Protein AF-A0AAD6P057-F1 (afdb_monomer)

Mean predicted aligned error: 12.29 Å

InterPro domains:
  IPR004158 Protein of unknown function DUF247, plant [PF03140] (2-111)
  IPR004158 Protein of unknown function DUF247, plant [PTHR31170] (2-125)

Organism: NCBI:txid889485

Solvent-accessible surface area (backbone atoms only — not comparable to full-atom values): 6964 Å² total; per-residue (Å²): 115,67,70,63,52,53,54,49,52,41,43,53,52,24,49,39,42,53,45,23,77,64,19,86,37,36,66,40,40,51,50,35,31,76,69,64,75,40,67,83,81,73,66,57,41,58,60,46,16,53,51,28,52,48,40,50,77,74,59,86,68,92,69,52,73,51,51,68,59,53,50,50,50,50,52,48,50,54,52,53,50,50,53,51,51,53,50,51,51,52,48,62,35,65,72,33,65,67,56,42,51,54,48,56,51,50,51,51,50,52,52,51,50,51,51,49,50,52,50,52,53,52,53,62,74,76,102

Sequence (127 aa):
MEQCLHGRENFMASYGLFMDFLVDSSKDVEFLVNKGIIPHNFGDYEEVAHLFNNIGKQVFVRDFYFAGISEEVDKYCKTSWWLRYVQSLLRDYLANPWMATSVVAAIILLVATSLQTVYSVLSYYHG

Radius of gyration: 26.73 Å; Cα contacts (8 Å, |Δi|>4): 64; chains: 1; bounding box: 48×37×79 Å

Foldseek 3Di:
DVVVVVVVVLQVLLVLQVVLVQAQALVSVVVCCVVVNDPPPPPRSRVVSVSSVVSNVPGDHPDRPCVVVVVVVVVVCVVVVVVVVVVVCCCVCVVDVVNVVVVVVVVVVVVVVVVVVVVVVVVVVVD

pLDDT: mean 84.12, std 8.3, range [50.88, 95.69]

Structure (mmCIF, N/CA/C/O backbone):
data_AF-A0AAD6P057-F1
#
_entry.id   AF-A0AAD6P057-F1
#
loop_
_atom_site.group_PDB
_atom_site.id
_atom_site.type_symbol
_atom_site.label_atom_id
_atom_site.label_alt_id
_atom_site.label_comp_id
_atom_site.label_asym_id
_atom_site.label_entity_id
_atom_site.label_seq_id
_atom_site.pdbx_PDB_ins_code
_atom_site.Cartn_x
_atom_site.Cartn_y
_atom_site.Cartn_z
_atom_site.occupancy
_atom_site.B_iso_or_equiv
_atom_site.auth_seq_id
_atom_site.auth_comp_id
_atom_site.auth_asym_id
_atom_site.auth_atom_id
_atom_site.pdbx_PDB_model_num
ATOM 1 N N . MET A 1 1 ? 19.042 18.428 -28.329 1.00 56.44 1 MET A N 1
ATOM 2 C CA . MET A 1 1 ? 18.893 16.968 -28.535 1.00 56.44 1 MET A CA 1
ATOM 3 C C . MET A 1 1 ? 19.120 16.204 -27.225 1.00 56.44 1 MET A C 1
ATOM 5 O O . MET A 1 1 ? 18.334 15.319 -26.921 1.00 56.44 1 MET A O 1
ATOM 9 N N . GLU A 1 2 ? 20.090 16.614 -26.399 1.00 61.41 2 GLU A N 1
ATOM 10 C CA . GLU A 1 2 ? 20.427 15.992 -25.101 1.00 61.41 2 GLU A CA 1
ATOM 11 C C . GLU A 1 2 ? 19.291 16.012 -24.056 1.00 61.41 2 GLU A C 1
ATOM 13 O O . GLU A 1 2 ? 19.070 15.020 -23.371 1.00 61.41 2 GLU A O 1
ATOM 18 N N . GLN A 1 3 ? 18.483 17.079 -23.988 1.00 61.78 3 GLN A N 1
ATOM 19 C CA . GLN A 1 3 ? 17.347 17.151 -23.050 1.00 61.78 3 GLN A CA 1
ATOM 20 C C . GLN A 1 3 ? 16.237 16.119 -23.340 1.00 61.78 3 GLN A C 1
ATOM 22 O O . GLN A 1 3 ? 15.588 15.636 -22.416 1.00 61.78 3 GLN A O 1
ATOM 27 N N . CYS A 1 4 ? 16.033 15.736 -24.607 1.00 64.44 4 CYS A N 1
ATOM 28 C CA . CYS A 1 4 ? 15.047 14.713 -24.979 1.00 64.44 4 CYS A CA 1
ATOM 29 C C . CYS A 1 4 ? 15.516 13.293 -24.634 1.00 64.44 4 CYS A C 1
ATOM 31 O O . CYS A 1 4 ? 14.689 12.434 -24.333 1.00 64.44 4 CYS A O 1
ATOM 33 N N . LEU A 1 5 ? 16.828 13.047 -24.695 1.00 69.06 5 LEU A N 1
ATOM 34 C CA . LEU A 1 5 ? 17.435 11.779 -24.286 1.00 69.06 5 LEU A CA 1
ATOM 35 C C . LEU A 1 5 ? 17.338 11.617 -22.769 1.00 69.06 5 LEU A C 1
ATOM 37 O O . LEU A 1 5 ? 16.793 10.622 -22.302 1.00 69.06 5 LEU A O 1
ATOM 41 N N . HIS A 1 6 ? 17.719 12.653 -22.021 1.00 68.94 6 HIS A N 1
ATOM 42 C CA . HIS A 1 6 ? 17.655 12.639 -20.561 1.00 68.94 6 HIS A CA 1
ATOM 43 C C . HIS A 1 6 ? 16.222 12.455 -20.026 1.00 68.94 6 HIS A C 1
ATOM 45 O O . HIS A 1 6 ? 15.983 11.663 -19.117 1.00 68.94 6 HIS A O 1
ATOM 51 N N . GLY A 1 7 ? 15.229 13.117 -20.635 1.00 73.50 7 GLY A N 1
ATOM 52 C CA . GLY A 1 7 ? 13.821 12.920 -20.270 1.00 73.50 7 GLY A CA 1
ATOM 53 C C . GLY A 1 7 ? 13.312 11.496 -20.538 1.00 73.50 7 GLY A C 1
ATOM 54 O O . GLY A 1 7 ? 12.523 10.966 -19.758 1.00 73.50 7 GLY A O 1
ATOM 55 N N . ARG A 1 8 ? 13.789 10.851 -21.611 1.00 76.44 8 ARG A N 1
ATOM 56 C CA . ARG A 1 8 ? 13.432 9.465 -21.950 1.00 76.44 8 ARG A CA 1
ATOM 57 C C . ARG A 1 8 ? 14.049 8.465 -20.973 1.00 76.44 8 ARG A C 1
ATOM 59 O O . ARG A 1 8 ? 13.359 7.540 -20.557 1.00 76.44 8 ARG A O 1
ATOM 66 N N . GLU A 1 9 ? 15.312 8.657 -20.603 1.00 77.44 9 GLU A N 1
ATOM 67 C CA . GLU A 1 9 ? 16.005 7.815 -19.621 1.00 77.44 9 GLU A CA 1
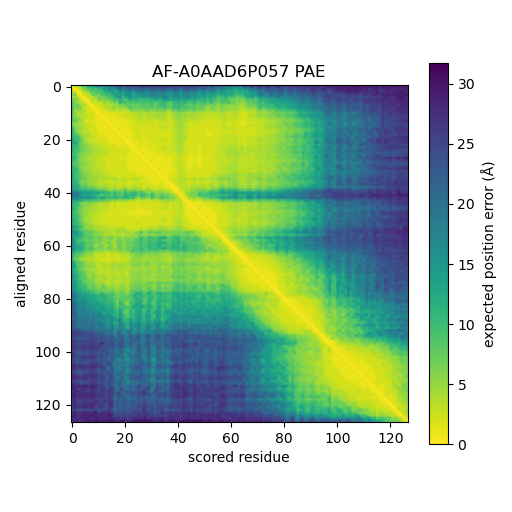ATOM 68 C C . GLU A 1 9 ? 15.324 7.889 -18.250 1.00 77.44 9 GLU A C 1
ATOM 70 O O . GLU A 1 9 ? 15.005 6.853 -17.667 1.00 77.44 9 GLU A O 1
ATOM 75 N N . ASN A 1 10 ? 14.986 9.097 -17.789 1.00 81.06 10 ASN A N 1
ATOM 76 C CA . ASN A 1 10 ? 14.264 9.290 -16.529 1.00 81.06 10 ASN A CA 1
ATOM 77 C C . ASN A 1 10 ? 12.862 8.664 -16.559 1.00 81.06 10 ASN A C 1
ATOM 79 O O . ASN A 1 10 ? 12.425 8.086 -15.563 1.00 81.06 10 ASN A O 1
ATOM 83 N N . PHE A 1 11 ? 12.164 8.731 -17.698 1.00 83.81 11 PHE A N 1
ATOM 84 C CA . PHE A 1 11 ? 10.873 8.065 -17.873 1.00 83.81 11 PHE A CA 1
ATOM 85 C C . PHE A 1 11 ? 11.003 6.538 -17.803 1.00 83.81 11 PHE A C 1
ATOM 87 O O . PHE A 1 11 ? 10.247 5.900 -17.075 1.00 83.81 11 PHE A O 1
ATOM 94 N N . MET A 1 12 ? 11.969 5.947 -18.513 1.00 83.75 12 MET A N 1
ATOM 95 C CA . MET A 1 12 ? 12.199 4.496 -18.501 1.00 83.75 12 MET A CA 1
ATOM 96 C C . MET A 1 12 ? 12.607 3.995 -17.112 1.00 83.75 12 MET A C 1
ATOM 98 O O . MET A 1 12 ? 12.086 2.982 -16.651 1.00 83.75 12 MET A O 1
ATOM 102 N N . ALA A 1 13 ? 13.477 4.730 -16.420 1.00 86.19 13 ALA A N 1
ATOM 103 C CA . ALA A 1 13 ? 13.880 4.424 -15.052 1.00 86.19 13 ALA A CA 1
ATOM 104 C C . ALA A 1 13 ? 12.703 4.551 -14.066 1.00 86.19 13 ALA A C 1
ATOM 106 O O . ALA A 1 13 ? 12.505 3.679 -13.222 1.00 86.19 13 ALA A O 1
ATOM 107 N N . SER A 1 14 ? 11.870 5.589 -14.216 1.00 87.19 14 SER A N 1
ATOM 108 C CA . SER A 1 14 ? 10.640 5.747 -13.427 1.00 87.19 14 SER A CA 1
ATOM 109 C C . SER A 1 14 ? 9.648 4.621 -13.697 1.00 87.19 14 SER A C 1
ATOM 111 O O . SER A 1 14 ? 9.009 4.135 -12.775 1.00 87.19 14 SER A O 1
ATOM 113 N N . TYR A 1 15 ? 9.513 4.186 -14.949 1.00 87.69 15 TYR A N 1
ATOM 114 C CA . TYR A 1 15 ? 8.644 3.067 -15.302 1.00 87.69 15 TYR A CA 1
ATOM 115 C C . TYR A 1 15 ? 9.148 1.756 -14.691 1.00 87.69 15 TYR A C 1
ATOM 117 O O . TYR A 1 15 ? 8.359 1.015 -14.116 1.00 87.69 15 TYR A O 1
ATOM 125 N N . GLY A 1 16 ? 10.457 1.500 -14.761 1.00 88.38 16 GLY A N 1
ATOM 126 C CA . GLY A 1 16 ? 11.077 0.334 -14.132 1.00 88.38 16 GLY A CA 1
ATOM 127 C C . GLY A 1 16 ? 10.845 0.294 -12.621 1.00 88.38 16 GLY A C 1
ATOM 128 O O . GLY A 1 16 ? 10.407 -0.730 -12.110 1.00 88.38 16 GLY A O 1
ATOM 129 N N . LEU A 1 17 ? 11.041 1.424 -11.929 1.00 87.50 17 LEU A N 1
ATOM 130 C CA . LEU A 1 17 ? 10.734 1.551 -10.499 1.00 87.50 17 LEU A CA 1
ATOM 131 C C . LEU A 1 17 ? 9.242 1.398 -10.192 1.00 87.50 17 LEU A C 1
ATOM 133 O O . LEU A 1 17 ? 8.869 0.774 -9.208 1.00 87.50 17 LEU A O 1
ATOM 137 N N . PHE A 1 18 ? 8.369 1.958 -11.027 1.00 87.94 18 PHE A N 1
ATOM 138 C CA . PHE A 1 18 ? 6.929 1.795 -10.853 1.00 87.94 18 PHE A CA 1
ATOM 139 C C . PHE A 1 18 ? 6.502 0.328 -10.992 1.00 87.94 18 PHE A C 1
ATOM 141 O O . PHE A 1 18 ? 5.663 -0.134 -10.227 1.00 87.94 18 PHE A O 1
ATOM 148 N N . MET A 1 19 ? 7.095 -0.409 -11.934 1.00 90.31 19 MET A N 1
ATOM 149 C CA . MET A 1 19 ? 6.830 -1.838 -12.101 1.00 90.31 19 MET A CA 1
ATOM 150 C C . MET A 1 19 ? 7.411 -2.684 -10.964 1.00 90.31 19 MET A C 1
ATOM 152 O O . MET A 1 19 ? 6.733 -3.605 -10.531 1.00 90.31 19 MET A O 1
ATOM 156 N N . ASP A 1 20 ? 8.586 -2.340 -10.431 1.00 89.56 20 ASP A N 1
ATOM 157 C CA . ASP A 1 20 ? 9.145 -2.945 -9.207 1.00 89.56 20 ASP A CA 1
ATOM 158 C C . ASP A 1 20 ? 8.179 -2.814 -8.014 1.00 89.56 20 ASP A C 1
ATOM 160 O O . ASP A 1 20 ? 7.920 -3.786 -7.317 1.00 89.56 20 ASP A O 1
ATOM 164 N N . PHE A 1 21 ? 7.516 -1.662 -7.848 1.00 86.44 21 PHE A N 1
ATOM 165 C CA . PHE A 1 21 ? 6.483 -1.508 -6.812 1.00 86.44 21 PHE A CA 1
ATOM 166 C C . PHE A 1 21 ? 5.230 -2.370 -7.025 1.00 86.44 21 PHE A C 1
ATOM 168 O O . PHE A 1 21 ? 4.504 -2.632 -6.064 1.00 86.44 21 PHE A O 1
ATOM 175 N N . LEU A 1 22 ? 4.921 -2.749 -8.267 1.00 88.94 22 LEU A N 1
ATOM 176 C CA . LEU A 1 22 ? 3.729 -3.534 -8.599 1.00 88.94 22 LEU A CA 1
ATOM 177 C C . LEU A 1 22 ? 3.998 -5.040 -8.659 1.00 88.94 22 LEU A C 1
ATOM 179 O O . LEU A 1 22 ? 3.048 -5.815 -8.558 1.00 88.94 22 LEU A O 1
ATOM 183 N N . VAL A 1 23 ? 5.249 -5.448 -8.870 1.00 91.81 23 VAL A N 1
ATOM 184 C CA . VAL A 1 23 ? 5.640 -6.827 -9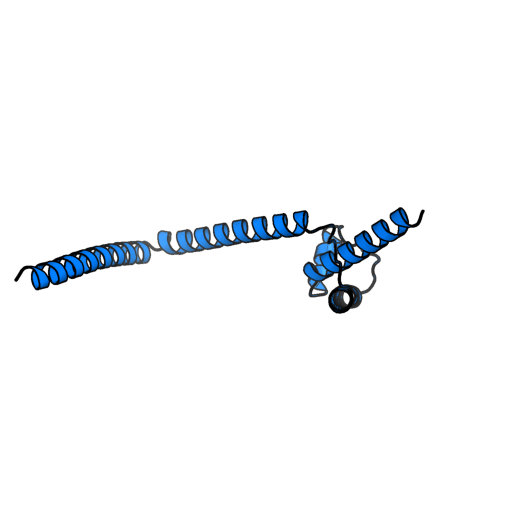.159 1.00 91.81 23 VAL A CA 1
ATOM 185 C C . VAL A 1 23 ? 6.590 -7.327 -8.086 1.00 91.81 23 VAL A C 1
ATOM 187 O O . VAL A 1 23 ? 7.770 -7.016 -8.131 1.00 91.81 23 VAL A O 1
ATOM 190 N N . ASP A 1 24 ? 6.091 -8.166 -7.180 1.00 90.94 24 ASP A N 1
ATOM 191 C CA . ASP A 1 24 ? 6.927 -8.879 -6.203 1.00 90.94 24 ASP A CA 1
ATOM 192 C C . ASP A 1 24 ? 7.135 -10.343 -6.630 1.00 90.94 24 ASP A C 1
ATOM 194 O O . ASP A 1 24 ? 8.197 -10.931 -6.419 1.00 90.94 24 ASP A O 1
ATOM 198 N N . SER A 1 25 ? 6.140 -10.926 -7.308 1.00 93.19 25 SER A N 1
ATOM 199 C CA . SER A 1 25 ? 6.100 -12.337 -7.696 1.00 93.19 25 SER A CA 1
ATOM 200 C C . SER A 1 25 ? 5.631 -12.565 -9.138 1.00 93.19 25 SER A C 1
ATOM 202 O O . SER A 1 25 ? 5.000 -11.711 -9.766 1.00 93.19 25 SER A O 1
ATOM 204 N N . SER A 1 26 ? 5.850 -13.776 -9.659 1.00 92.38 26 SER A N 1
ATOM 205 C CA . SER A 1 26 ? 5.334 -14.206 -10.970 1.00 92.38 26 SER A CA 1
ATOM 206 C C . SER A 1 26 ? 3.806 -14.131 -11.091 1.00 92.38 26 SER A C 1
ATOM 208 O O . SER A 1 26 ? 3.286 -13.934 -12.189 1.00 92.38 26 SER A O 1
ATOM 210 N N . LYS A 1 27 ? 3.063 -14.213 -9.978 1.00 93.44 27 LYS A N 1
ATOM 211 C CA . LYS A 1 27 ? 1.600 -14.025 -9.974 1.00 93.44 27 LYS A CA 1
ATOM 212 C C . LYS A 1 27 ? 1.196 -12.582 -10.258 1.00 93.44 27 LYS A C 1
ATOM 214 O O . LYS A 1 27 ? 0.172 -12.352 -10.899 1.00 93.44 27 LYS A O 1
ATOM 219 N N . ASP A 1 28 ? 1.989 -11.621 -9.796 1.00 91.25 28 ASP A N 1
ATOM 220 C CA . ASP A 1 28 ? 1.741 -10.205 -10.065 1.00 91.25 28 ASP A CA 1
ATOM 221 C C . ASP A 1 28 ? 1.992 -9.912 -11.546 1.00 91.25 28 ASP A C 1
ATOM 223 O O . ASP A 1 28 ? 1.179 -9.254 -12.195 1.00 91.25 28 ASP A O 1
ATOM 227 N N . VAL A 1 29 ? 3.044 -10.510 -12.120 1.00 91.94 29 VAL A N 1
ATOM 228 C CA . VAL A 1 29 ? 3.297 -10.476 -13.569 1.00 91.94 29 VAL A CA 1
ATOM 229 C C . VAL A 1 29 ? 2.122 -11.069 -14.340 1.00 91.94 29 VAL A C 1
ATOM 231 O O . VAL A 1 29 ? 1.597 -10.414 -15.239 1.00 91.94 29 VAL A O 1
ATOM 234 N N . GLU A 1 30 ? 1.662 -12.268 -13.976 1.00 93.25 30 GLU A N 1
ATOM 235 C CA . GLU A 1 30 ? 0.507 -12.908 -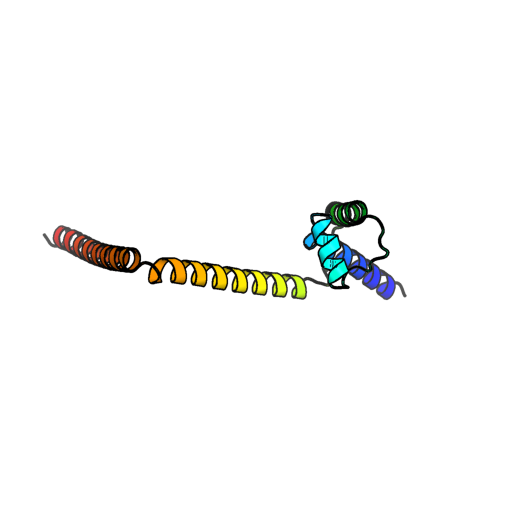14.614 1.00 93.25 30 GLU A CA 1
ATOM 236 C C . GLU A 1 30 ? -0.737 -12.007 -14.560 1.00 93.25 30 GLU A C 1
ATOM 238 O O . GLU A 1 30 ? -1.436 -11.827 -15.563 1.00 93.25 30 GLU A O 1
ATOM 243 N N . PHE A 1 31 ? -1.007 -11.395 -13.405 1.00 91.69 31 PHE A N 1
ATOM 244 C CA . PHE A 1 31 ? -2.124 -10.471 -13.242 1.00 91.69 31 PHE A CA 1
ATOM 245 C C . PHE A 1 31 ? -1.992 -9.245 -14.156 1.00 91.69 31 PHE A C 1
ATOM 247 O O . PHE A 1 31 ? -2.953 -8.885 -14.842 1.00 91.69 31 PHE A O 1
ATOM 254 N N . LEU A 1 32 ? -0.816 -8.619 -14.205 1.00 90.94 32 LEU A N 1
ATOM 255 C CA . LEU A 1 32 ? -0.563 -7.448 -15.046 1.00 90.94 32 LEU A CA 1
ATOM 256 C C . LEU A 1 32 ? -0.606 -7.786 -16.542 1.00 90.94 32 LEU A C 1
ATOM 258 O O . LEU A 1 32 ? -1.090 -6.970 -17.331 1.00 90.94 32 LEU A O 1
ATOM 262 N N . VAL A 1 33 ? -0.181 -8.991 -16.930 1.00 91.44 33 VAL A N 1
ATOM 263 C CA . VAL A 1 33 ? -0.329 -9.516 -18.295 1.00 91.44 33 VAL A CA 1
ATOM 264 C C . VAL A 1 33 ? -1.800 -9.703 -18.651 1.00 91.44 33 VAL A C 1
ATOM 266 O O . VAL A 1 33 ? -2.253 -9.213 -19.686 1.00 91.44 33 VAL A O 1
ATOM 269 N N . ASN A 1 34 ? -2.584 -10.312 -17.761 1.00 91.69 34 ASN A N 1
ATOM 270 C CA . ASN A 1 34 ? -4.029 -10.473 -17.945 1.00 91.69 34 ASN A CA 1
ATOM 271 C C . ASN A 1 34 ? -4.770 -9.127 -18.025 1.00 91.69 34 ASN A C 1
ATOM 273 O O . ASN A 1 34 ? -5.828 -9.029 -18.649 1.00 91.69 34 ASN A O 1
ATOM 277 N N . LYS A 1 35 ? -4.225 -8.077 -17.402 1.00 87.75 35 LYS A N 1
ATOM 278 C CA . LYS A 1 35 ? -4.724 -6.698 -17.507 1.00 87.75 35 LYS A CA 1
ATOM 279 C C . LYS A 1 35 ? -4.190 -5.935 -18.723 1.00 87.75 35 LYS A C 1
ATOM 281 O O . LYS A 1 35 ? -4.616 -4.803 -18.936 1.00 87.75 35 LYS A O 1
ATOM 286 N N . GLY A 1 36 ? -3.302 -6.534 -19.518 1.00 86.81 36 GLY A N 1
ATOM 287 C CA . GLY A 1 36 ? -2.697 -5.918 -20.701 1.00 86.81 36 GLY A CA 1
ATOM 288 C C . GLY A 1 36 ? -1.700 -4.800 -20.383 1.00 86.81 36 GLY A C 1
ATOM 289 O O . GLY A 1 36 ? -1.378 -4.007 -21.264 1.00 86.81 36 GLY A O 1
ATOM 290 N N . ILE A 1 37 ? -1.236 -4.715 -19.134 1.00 87.88 37 ILE A N 1
ATOM 291 C CA . ILE A 1 37 ? -0.267 -3.711 -18.677 1.00 87.88 37 ILE A CA 1
ATOM 292 C C . ILE A 1 37 ? 1.150 -4.144 -19.065 1.00 87.88 37 ILE A C 1
ATOM 294 O O . ILE A 1 37 ? 1.928 -3.336 -19.573 1.00 87.88 37 ILE A O 1
ATOM 298 N N . ILE A 1 38 ? 1.464 -5.426 -18.859 1.00 87.38 38 ILE A N 1
ATOM 299 C CA . ILE A 1 38 ? 2.678 -6.069 -19.366 1.00 87.38 38 ILE A CA 1
ATOM 300 C C . ILE A 1 38 ? 2.272 -6.892 -20.594 1.00 87.38 38 ILE A C 1
ATOM 302 O O . ILE A 1 38 ? 1.310 -7.657 -20.525 1.00 87.38 38 ILE A O 1
ATOM 306 N N . PRO A 1 39 ? 2.945 -6.761 -21.743 1.00 85.06 39 PRO A N 1
ATOM 307 C CA . PRO A 1 39 ? 2.622 -7.591 -22.887 1.00 85.06 39 PRO A CA 1
ATOM 308 C C . PRO A 1 39 ? 3.026 -9.051 -22.629 1.00 85.06 39 PRO A C 1
ATOM 310 O O . PRO A 1 39 ? 4.038 -9.353 -22.006 1.00 85.06 39 PRO A O 1
ATOM 313 N N . HIS A 1 40 ? 2.219 -9.980 -23.137 1.00 79.62 40 HIS A N 1
ATOM 314 C CA . HIS A 1 40 ? 2.353 -11.422 -22.893 1.00 79.62 40 HIS A CA 1
ATOM 315 C C . HIS A 1 40 ? 3.657 -12.048 -23.437 1.00 79.62 40 HIS A C 1
ATOM 317 O O . HIS A 1 40 ? 3.965 -13.202 -23.170 1.00 79.62 40 HIS A O 1
ATOM 323 N N . ASN A 1 41 ? 4.436 -11.302 -24.216 1.00 75.62 41 ASN A N 1
ATOM 324 C CA . ASN A 1 41 ? 5.642 -11.775 -24.895 1.00 75.62 41 ASN A CA 1
ATOM 325 C C . ASN A 1 41 ? 6.929 -11.655 -24.062 1.00 75.62 41 ASN A C 1
ATOM 327 O O . ASN A 1 41 ? 8.002 -11.941 -24.588 1.00 75.62 41 ASN A O 1
ATOM 331 N N . PHE A 1 42 ? 6.843 -11.230 -22.800 1.00 71.50 42 PHE A N 1
ATOM 332 C CA . PHE A 1 42 ? 8.010 -10.974 -21.951 1.00 71.50 42 PHE A CA 1
ATOM 333 C C . PHE A 1 42 ? 8.732 -12.232 -21.422 1.00 71.50 42 PHE A C 1
ATOM 335 O O . PHE A 1 42 ? 9.716 -12.095 -20.705 1.00 71.50 42 PHE A O 1
ATOM 342 N N . GLY A 1 43 ? 8.320 -13.437 -21.827 1.00 75.88 43 GLY A N 1
ATOM 343 C CA . GLY A 1 43 ? 8.973 -14.690 -21.439 1.00 75.88 43 GLY A CA 1
ATOM 344 C C . GLY A 1 43 ? 8.363 -15.308 -20.182 1.00 75.88 43 GLY A C 1
ATOM 345 O O . GLY A 1 43 ? 7.162 -15.171 -19.945 1.00 75.88 43 GLY A O 1
ATOM 346 N N . ASP A 1 44 ? 9.178 -16.029 -19.412 1.00 90.06 44 ASP A N 1
ATOM 347 C CA . ASP A 1 44 ? 8.743 -16.674 -18.172 1.00 90.06 44 ASP A CA 1
ATOM 348 C C . ASP A 1 44 ? 8.424 -15.632 -17.087 1.00 90.06 44 ASP A C 1
ATOM 350 O O . ASP A 1 44 ? 9.180 -14.685 -16.865 1.00 90.06 44 ASP A O 1
ATOM 354 N N . TYR A 1 45 ? 7.290 -15.786 -16.403 1.00 92.31 45 TYR A N 1
ATOM 355 C CA . TYR A 1 45 ? 6.824 -14.793 -15.432 1.00 92.31 45 TYR A CA 1
ATOM 356 C C . TYR A 1 45 ? 7.765 -14.638 -14.232 1.00 92.31 45 TYR A C 1
ATOM 358 O O . TYR A 1 45 ? 7.815 -13.555 -13.647 1.00 92.31 45 TYR A O 1
ATOM 366 N N . GLU A 1 46 ? 8.523 -15.676 -13.876 1.00 93.00 46 GLU A N 1
ATOM 367 C CA . GLU A 1 46 ? 9.513 -15.605 -12.802 1.00 93.00 46 GLU A CA 1
ATOM 368 C C . GLU A 1 46 ? 10.717 -14.757 -13.226 1.00 93.00 46 GLU A C 1
ATOM 370 O O . GLU A 1 46 ? 11.193 -13.920 -12.457 1.00 93.00 46 GLU A O 1
ATOM 375 N N . GLU A 1 47 ? 11.170 -14.897 -14.475 1.00 92.00 47 GLU A N 1
ATOM 376 C CA . GLU A 1 47 ? 12.244 -14.064 -15.029 1.00 92.00 47 GLU A CA 1
ATOM 377 C C . GLU A 1 47 ? 11.839 -12.588 -15.093 1.00 92.00 47 GLU A C 1
ATOM 379 O O . GLU A 1 47 ? 12.632 -11.707 -14.750 1.00 92.00 47 GLU A O 1
ATOM 384 N N . VAL A 1 48 ? 10.591 -12.311 -15.477 1.00 90.75 48 VAL A N 1
ATOM 385 C CA . VAL A 1 48 ? 10.046 -10.947 -15.521 1.00 90.75 48 VAL A CA 1
ATOM 386 C C . VAL A 1 48 ? 9.938 -10.348 -14.120 1.00 90.75 48 VAL A C 1
ATOM 388 O O . VAL A 1 48 ? 10.322 -9.194 -13.920 1.00 90.75 48 VAL A O 1
ATOM 391 N N . ALA A 1 49 ? 9.471 -11.124 -13.138 1.00 92.19 49 ALA A N 1
ATOM 392 C CA . ALA A 1 49 ? 9.425 -10.675 -11.750 1.00 92.19 49 ALA A CA 1
ATOM 393 C C . ALA A 1 49 ? 10.832 -10.374 -11.221 1.00 92.19 49 ALA A C 1
ATOM 395 O O . ALA A 1 49 ? 11.082 -9.312 -10.652 1.00 92.19 49 ALA A O 1
ATOM 396 N N . HIS A 1 50 ? 11.787 -11.267 -11.484 1.00 92.25 50 HIS A N 1
ATOM 397 C CA . HIS A 1 50 ? 13.179 -11.081 -11.089 1.00 92.25 50 HIS A CA 1
ATOM 398 C C . HIS A 1 50 ? 13.837 -9.871 -11.773 1.00 92.25 50 HIS A C 1
ATOM 400 O O . HIS A 1 50 ? 14.665 -9.193 -11.157 1.00 92.25 50 HIS A O 1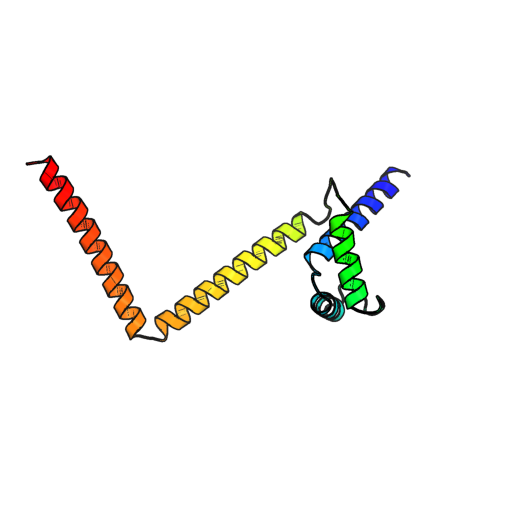
ATOM 406 N N . LEU A 1 51 ? 13.475 -9.571 -13.024 1.00 90.69 51 LEU A N 1
ATOM 407 C CA . LEU A 1 51 ? 13.945 -8.384 -13.736 1.00 90.69 51 LEU A CA 1
ATOM 408 C C . LEU A 1 51 ? 13.511 -7.103 -13.015 1.00 90.69 51 LEU A C 1
ATOM 410 O O . LEU A 1 51 ? 14.370 -6.286 -12.679 1.00 90.69 51 LEU A O 1
ATOM 414 N N . PHE A 1 52 ? 12.211 -6.936 -12.760 1.00 90.31 52 PHE A N 1
ATOM 415 C CA . PHE A 1 52 ? 11.696 -5.725 -12.116 1.00 90.31 52 PHE A CA 1
ATOM 416 C C . PHE A 1 52 ? 12.230 -5.572 -10.689 1.00 90.31 52 PHE A C 1
ATOM 418 O O . PHE A 1 52 ? 12.835 -4.540 -10.408 1.00 90.31 52 PHE A O 1
ATOM 425 N N . ASN A 1 53 ? 12.192 -6.640 -9.884 1.00 88.12 53 ASN A N 1
ATOM 426 C CA . ASN A 1 53 ? 12.736 -6.675 -8.518 1.00 88.12 53 ASN A CA 1
ATOM 427 C C . ASN A 1 53 ? 14.228 -6.302 -8.417 1.00 88.12 53 ASN A C 1
ATOM 429 O O . ASN A 1 53 ? 14.733 -5.897 -7.364 1.00 88.12 53 ASN A O 1
ATOM 433 N N . ASN A 1 54 ? 14.999 -6.509 -9.489 1.00 89.19 54 ASN A N 1
ATOM 434 C CA . ASN A 1 54 ? 16.409 -6.125 -9.524 1.00 89.19 54 ASN A CA 1
ATOM 435 C C . ASN A 1 54 ? 16.632 -4.699 -10.020 1.00 89.19 54 ASN A C 1
ATOM 437 O O . ASN A 1 54 ? 17.633 -4.090 -9.634 1.00 89.19 54 ASN A O 1
ATOM 441 N N . ILE A 1 55 ? 15.719 -4.157 -10.826 1.00 85.19 55 ILE A N 1
ATOM 442 C CA . ILE A 1 55 ? 15.748 -2.754 -11.242 1.00 85.19 55 ILE A CA 1
ATOM 443 C C . ILE A 1 55 ? 15.570 -1.851 -10.017 1.00 85.19 55 ILE A C 1
ATOM 445 O O . ILE A 1 55 ? 16.358 -0.917 -9.855 1.00 85.19 55 ILE A O 1
ATOM 449 N N . GLY A 1 56 ? 14.642 -2.168 -9.105 1.00 75.38 56 GLY A N 1
ATOM 450 C CA . GLY A 1 56 ? 14.437 -1.391 -7.877 1.00 75.38 56 GLY A CA 1
ATOM 451 C C . GLY A 1 56 ? 15.670 -1.279 -6.981 1.00 75.38 56 GLY A C 1
ATOM 452 O O . GLY A 1 56 ? 15.904 -0.251 -6.349 1.00 75.38 56 GLY A O 1
ATOM 453 N N . LYS A 1 57 ? 16.534 -2.299 -6.988 1.00 80.62 57 LYS A N 1
ATOM 454 C CA . LYS A 1 57 ? 17.786 -2.307 -6.209 1.00 80.62 57 LYS A CA 1
ATOM 455 C C . LYS A 1 57 ? 18.896 -1.454 -6.820 1.00 80.62 57 LYS A C 1
ATOM 457 O O . LYS A 1 57 ? 19.835 -1.092 -6.116 1.00 80.62 57 LYS A O 1
ATOM 462 N N . GLN A 1 58 ? 18.840 -1.201 -8.126 1.00 77.56 58 GLN A N 1
ATOM 463 C CA . GLN A 1 58 ? 19.951 -0.617 -8.886 1.00 77.56 58 GLN A CA 1
ATOM 464 C C . GLN A 1 58 ? 19.660 0.796 -9.389 1.00 77.56 58 GLN A C 1
ATOM 466 O O . GLN A 1 58 ? 20.588 1.520 -9.752 1.00 77.56 58 GLN A O 1
ATOM 471 N N . VAL A 1 59 ? 18.390 1.195 -9.425 1.00 77.06 59 VAL A N 1
ATOM 472 C CA . VAL A 1 59 ? 17.959 2.443 -10.047 1.00 77.06 59 VAL A CA 1
ATOM 473 C C . VAL A 1 59 ? 17.481 3.428 -8.988 1.00 77.06 59 VAL A C 1
ATOM 475 O O . VAL A 1 59 ? 16.531 3.177 -8.257 1.00 77.06 59 VAL A O 1
ATOM 478 N N . PHE A 1 60 ? 18.119 4.596 -8.948 1.00 74.69 60 PHE A N 1
ATOM 479 C CA . PHE A 1 60 ? 17.653 5.744 -8.179 1.00 74.69 60 PHE A CA 1
ATOM 480 C C . PHE A 1 60 ? 17.210 6.842 -9.145 1.00 74.69 60 PHE A C 1
ATOM 482 O O . PHE A 1 60 ? 18.017 7.341 -9.931 1.00 74.69 60 PHE A O 1
ATOM 489 N N . VAL A 1 61 ? 15.935 7.230 -9.089 1.00 75.50 61 VAL A N 1
ATOM 490 C CA . VAL A 1 61 ? 15.390 8.305 -9.927 1.00 75.50 61 VAL A CA 1
ATOM 491 C C . VAL A 1 61 ? 15.147 9.541 -9.078 1.00 75.50 61 VAL A C 1
ATOM 493 O O . VAL A 1 61 ? 14.386 9.506 -8.116 1.00 75.50 61 VAL A O 1
ATOM 496 N N . ARG A 1 62 ? 15.784 10.650 -9.463 1.00 72.00 62 ARG A N 1
ATOM 497 C CA . ARG A 1 62 ? 15.639 11.943 -8.783 1.00 72.00 62 ARG A CA 1
ATOM 498 C C . ARG A 1 62 ? 14.263 12.573 -9.011 1.00 72.00 62 ARG A C 1
ATOM 500 O O . ARG A 1 62 ? 13.682 13.092 -8.067 1.00 72.00 62 ARG A O 1
ATOM 507 N N . ASP A 1 63 ? 13.753 12.487 -10.239 1.00 78.25 63 ASP A N 1
ATOM 508 C CA . ASP A 1 63 ? 12.457 13.036 -10.649 1.00 78.25 63 ASP A CA 1
ATOM 509 C C . ASP A 1 63 ? 11.544 11.895 -11.119 1.00 78.25 63 ASP A C 1
ATOM 511 O O . ASP A 1 63 ? 11.523 11.526 -12.295 1.00 78.25 63 ASP A O 1
ATOM 515 N N . PHE A 1 64 ? 10.840 11.273 -10.170 1.00 80.62 64 PHE A N 1
ATOM 516 C CA . PHE A 1 64 ? 10.001 10.105 -10.434 1.00 80.62 64 PHE A CA 1
ATOM 517 C C . PHE A 1 64 ? 8.724 10.497 -11.188 1.00 80.62 64 PHE A C 1
ATOM 519 O O . PHE A 1 64 ? 7.829 11.148 -10.646 1.00 80.62 64 PHE A O 1
ATOM 526 N N . TYR A 1 65 ? 8.627 10.069 -12.447 1.00 84.75 65 TYR A N 1
ATOM 527 C CA . TYR A 1 65 ? 7.568 10.492 -13.368 1.00 84.75 65 TYR A CA 1
ATOM 528 C C . TYR A 1 65 ? 6.158 10.070 -12.919 1.00 84.75 65 TYR A C 1
ATOM 530 O O . TYR A 1 65 ? 5.183 10.770 -13.184 1.00 84.75 65 TYR A O 1
ATOM 538 N N . PHE A 1 66 ? 6.041 8.941 -12.216 1.00 85.12 66 PHE A N 1
ATOM 539 C CA . PHE A 1 66 ? 4.757 8.365 -11.806 1.00 85.12 66 PHE A CA 1
ATOM 540 C C . PHE A 1 66 ? 4.356 8.717 -10.367 1.00 85.12 66 PHE A C 1
ATOM 542 O O . PHE A 1 66 ? 3.408 8.132 -9.852 1.00 85.12 66 PHE A O 1
ATOM 549 N N . ALA A 1 67 ? 5.021 9.687 -9.723 1.00 85.06 67 ALA A N 1
ATOM 550 C CA . ALA A 1 67 ? 4.786 10.031 -8.316 1.00 85.06 67 ALA A CA 1
ATOM 551 C C . ALA A 1 67 ? 3.308 10.301 -8.001 1.00 85.06 67 ALA A C 1
ATOM 553 O O . ALA A 1 67 ? 2.767 9.732 -7.057 1.00 85.06 67 ALA A O 1
ATOM 554 N N . GLY A 1 68 ? 2.638 11.107 -8.832 1.00 86.50 68 GLY A N 1
ATOM 555 C CA . GLY A 1 68 ? 1.222 11.426 -8.637 1.00 86.50 68 GLY A CA 1
ATOM 556 C C . GLY A 1 68 ? 0.301 10.213 -8.793 1.00 86.50 68 GLY A C 1
ATOM 557 O O . GLY A 1 68 ? -0.633 10.048 -8.017 1.00 86.50 68 GLY A O 1
ATOM 558 N N . ILE A 1 69 ? 0.594 9.325 -9.750 1.00 86.12 69 ILE A N 1
ATOM 559 C CA . ILE A 1 69 ? -0.186 8.095 -9.957 1.00 86.12 69 ILE A CA 1
ATOM 560 C C . ILE A 1 69 ? 0.019 7.137 -8.779 1.00 86.12 69 ILE A C 1
ATOM 562 O O . ILE A 1 69 ? -0.949 6.580 -8.268 1.00 86.12 69 ILE A O 1
ATOM 566 N N . SER A 1 70 ? 1.257 6.972 -8.308 1.00 83.62 70 SER A N 1
ATOM 567 C CA . SER A 1 70 ? 1.559 6.161 -7.126 1.00 83.62 70 SER A CA 1
ATOM 568 C C . SER A 1 70 ? 0.844 6.679 -5.875 1.00 83.62 70 SER A C 1
ATOM 570 O O . SER A 1 70 ? 0.286 5.882 -5.123 1.00 83.62 70 SER A O 1
ATOM 572 N N . GLU A 1 71 ? 0.805 7.998 -5.670 1.00 87.00 71 GLU A N 1
ATOM 573 C CA . GLU A 1 71 ? 0.075 8.614 -4.555 1.00 87.00 71 GLU A CA 1
ATOM 574 C C . GLU A 1 71 ? -1.440 8.381 -4.661 1.00 87.00 71 GLU A C 1
ATOM 576 O O . GLU A 1 71 ? -2.100 8.051 -3.671 1.00 87.00 71 GLU A O 1
ATOM 581 N N . GLU A 1 72 ? -2.007 8.504 -5.861 1.00 86.62 72 GLU A N 1
ATOM 582 C CA . GLU A 1 72 ? -3.432 8.269 -6.091 1.00 86.62 72 GLU A CA 1
ATOM 583 C C . GLU A 1 72 ? -3.820 6.807 -5.826 1.00 86.62 72 GLU A C 1
ATOM 585 O O . GLU A 1 72 ? -4.820 6.541 -5.149 1.00 86.62 72 GLU A O 1
ATOM 590 N N . VAL A 1 73 ? -3.001 5.859 -6.291 1.00 83.69 73 VAL A N 1
ATOM 591 C CA . VAL A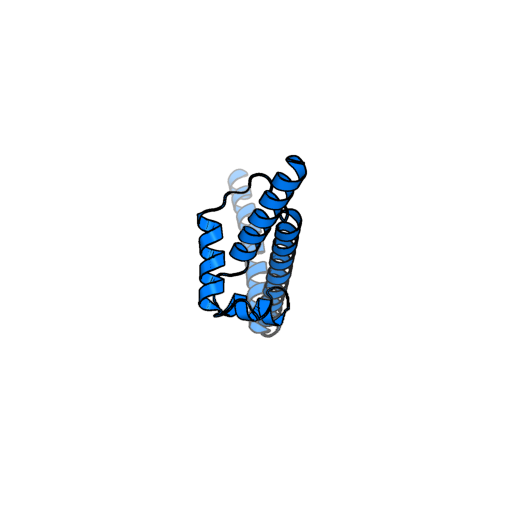 1 73 ? -3.195 4.425 -6.039 1.00 83.69 73 VAL A CA 1
ATOM 592 C C . VAL A 1 73 ? -3.088 4.113 -4.546 1.00 83.69 73 VAL A C 1
ATOM 594 O O . VAL A 1 73 ? -3.959 3.423 -4.013 1.00 83.69 73 VAL A O 1
ATOM 597 N N . ASP A 1 74 ? -2.089 4.655 -3.845 1.00 83.50 74 ASP A N 1
ATOM 598 C 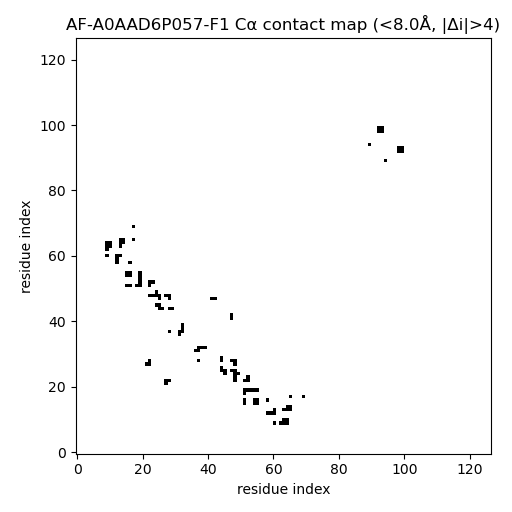CA . ASP A 1 74 ? -1.947 4.490 -2.392 1.00 83.50 74 ASP A CA 1
ATOM 599 C C . ASP A 1 74 ? -3.181 5.019 -1.641 1.00 83.50 74 ASP A C 1
ATOM 601 O O . ASP A 1 74 ? -3.767 4.319 -0.805 1.00 83.50 74 ASP A O 1
ATOM 605 N N . LYS A 1 75 ? -3.654 6.217 -1.997 1.00 87.81 75 LYS A N 1
ATOM 606 C CA . LYS A 1 75 ? -4.845 6.827 -1.393 1.00 87.81 75 LYS A CA 1
ATOM 607 C C . LYS A 1 75 ? -6.112 6.013 -1.659 1.00 87.81 75 LYS A C 1
ATOM 609 O O . LYS A 1 75 ? -6.933 5.834 -0.748 1.00 87.81 75 LYS A O 1
ATOM 614 N N . TYR A 1 76 ? -6.283 5.516 -2.883 1.00 82.75 76 TYR A N 1
ATOM 615 C CA . TYR A 1 76 ? -7.412 4.667 -3.251 1.00 82.75 76 TYR A CA 1
ATOM 616 C C . TYR A 1 76 ? -7.380 3.343 -2.483 1.00 82.75 76 TYR A C 1
ATOM 618 O O . TYR A 1 76 ? -8.387 2.961 -1.881 1.00 82.75 76 TYR A O 1
ATOM 626 N N . CYS A 1 77 ? -6.226 2.676 -2.431 1.00 80.00 77 CYS A N 1
ATOM 627 C CA . CYS A 1 77 ? -6.044 1.429 -1.693 1.00 80.00 77 CYS A CA 1
ATOM 628 C C . CYS A 1 77 ? -6.322 1.610 -0.198 1.00 80.00 77 CYS A C 1
ATOM 630 O O . CYS A 1 77 ? -7.098 0.835 0.363 1.00 80.00 77 CYS A O 1
ATOM 632 N N . LYS A 1 78 ? -5.788 2.660 0.438 1.00 84.19 78 LYS A N 1
ATOM 633 C CA . LYS A 1 78 ? -6.057 2.970 1.855 1.00 84.19 78 LYS A CA 1
ATOM 634 C C . LYS A 1 78 ? -7.539 3.205 2.120 1.00 84.19 78 LYS A C 1
ATOM 636 O O . LYS A 1 78 ? -8.092 2.646 3.065 1.00 84.19 78 LYS A O 1
ATOM 641 N N . THR A 1 79 ? -8.194 3.984 1.262 1.00 85.75 79 THR A N 1
ATOM 642 C CA . THR A 1 79 ? -9.629 4.271 1.387 1.00 85.75 79 THR A CA 1
ATOM 643 C C . THR A 1 79 ? -10.463 3.003 1.194 1.00 85.75 79 THR A C 1
ATOM 645 O O . THR A 1 79 ? -11.334 2.705 2.007 1.00 85.75 79 THR A O 1
ATOM 648 N N . SER A 1 80 ? -10.173 2.213 0.157 1.00 85.38 80 SER A N 1
ATOM 649 C CA . SER A 1 80 ? -10.877 0.960 -0.136 1.00 85.38 80 SER A CA 1
ATOM 650 C C . SER A 1 80 ? -10.688 -0.072 0.978 1.00 85.38 80 SER A C 1
ATOM 652 O O . SER A 1 80 ? -11.651 -0.710 1.405 1.00 85.38 80 SER A O 1
ATOM 654 N N . TRP A 1 81 ? -9.465 -0.209 1.495 1.00 85.06 81 TRP A N 1
ATOM 655 C CA . TRP A 1 81 ? -9.152 -1.130 2.584 1.00 85.06 81 TRP A CA 1
ATOM 656 C C . TRP A 1 81 ? -9.841 -0.721 3.885 1.00 85.06 81 TRP A C 1
ATOM 658 O O . TRP A 1 81 ? -10.482 -1.557 4.524 1.00 85.06 81 TRP A O 1
ATOM 668 N N . TRP A 1 82 ? -9.806 0.569 4.228 1.00 84.25 82 TRP A N 1
ATOM 669 C CA . TRP A 1 82 ? -10.511 1.098 5.394 1.00 84.25 82 TRP A CA 1
ATOM 670 C C . TRP A 1 82 ? -12.023 0.866 5.298 1.00 84.25 82 TRP A C 1
ATOM 672 O O . TRP A 1 82 ? -12.628 0.362 6.243 1.00 84.25 82 TRP A O 1
ATOM 682 N N . LEU A 1 83 ? -12.631 1.135 4.137 1.00 86.69 83 LEU A N 1
ATOM 683 C CA . LEU A 1 83 ? -14.058 0.885 3.915 1.00 86.69 83 LEU A CA 1
ATOM 684 C C . LEU A 1 83 ? -14.416 -0.600 4.063 1.00 86.69 83 LEU A C 1
ATOM 686 O O . LEU A 1 83 ? -15.403 -0.924 4.723 1.00 86.69 83 LEU A O 1
ATOM 690 N N . ARG A 1 84 ? -13.607 -1.508 3.503 1.00 87.06 84 ARG A N 1
ATOM 691 C CA . ARG A 1 84 ? -13.808 -2.961 3.642 1.00 87.06 84 ARG A CA 1
ATOM 692 C C . ARG A 1 84 ? -13.684 -3.418 5.092 1.00 87.06 84 ARG A C 1
ATOM 694 O O . ARG A 1 84 ? -14.498 -4.218 5.548 1.00 87.06 84 ARG A O 1
ATOM 701 N N . TYR A 1 85 ? -12.694 -2.903 5.817 1.00 84.69 85 TYR A N 1
ATOM 702 C CA . TYR A 1 85 ? -12.487 -3.224 7.225 1.00 84.69 85 TYR A CA 1
ATOM 703 C C . TYR A 1 85 ? -13.674 -2.771 8.082 1.00 84.69 85 TYR A C 1
ATOM 705 O O . TYR A 1 85 ? -14.243 -3.574 8.821 1.00 84.69 85 TYR A O 1
ATOM 713 N N . VAL A 1 86 ? -14.112 -1.518 7.923 1.00 84.00 86 VAL A N 1
ATOM 714 C CA . VAL A 1 86 ? -15.282 -0.977 8.632 1.00 84.00 86 VAL A CA 1
ATOM 715 C C . VAL A 1 86 ? -16.546 -1.767 8.290 1.00 84.00 86 VAL A C 1
ATOM 717 O O . VAL A 1 86 ? -17.318 -2.092 9.189 1.00 84.00 86 VAL A O 1
ATOM 720 N N . GLN A 1 87 ? -16.749 -2.128 7.020 1.00 83.88 87 GLN A N 1
ATOM 721 C CA . GLN A 1 87 ? -17.880 -2.968 6.620 1.00 83.88 87 GLN A CA 1
ATOM 722 C C . GLN A 1 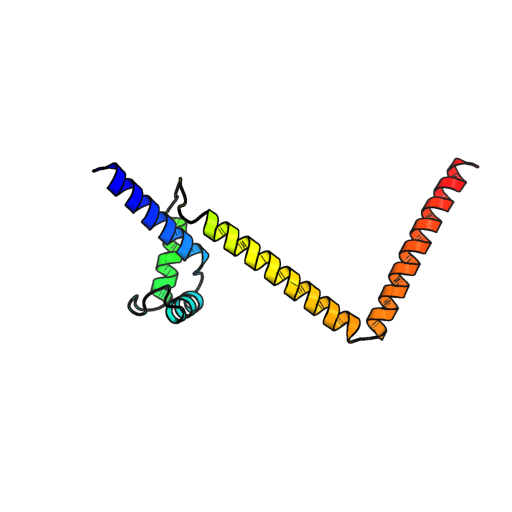87 ? -17.834 -4.359 7.255 1.00 83.88 87 GLN A C 1
ATOM 724 O O . GLN A 1 87 ? -18.871 -4.830 7.717 1.00 83.88 87 GLN A O 1
ATOM 729 N N . SER A 1 88 ? -16.667 -5.009 7.309 1.00 85.81 88 SER A N 1
ATOM 730 C CA . SER A 1 88 ? -16.532 -6.316 7.965 1.00 85.81 88 SER A CA 1
ATOM 731 C C . SER A 1 88 ? -16.839 -6.215 9.454 1.00 85.81 88 SER A C 1
ATOM 733 O O . SER A 1 88 ? -17.633 -7.002 9.961 1.00 85.81 88 SER A O 1
ATOM 735 N N . LEU A 1 89 ? -16.284 -5.204 10.134 1.00 82.31 89 LEU A N 1
ATOM 736 C CA . LEU A 1 89 ? -16.570 -4.957 11.543 1.00 82.31 89 LEU A CA 1
ATOM 737 C C . LEU A 1 89 ? -18.060 -4.739 11.768 1.00 82.31 89 LEU A C 1
ATOM 739 O O . LEU A 1 89 ? -18.644 -5.438 12.583 1.00 82.31 89 LEU A O 1
ATOM 743 N N . LEU A 1 90 ? -18.692 -3.824 11.029 1.00 81.81 90 LEU A N 1
ATOM 744 C CA . LEU A 1 90 ? -20.126 -3.569 11.158 1.00 81.81 90 LEU A CA 1
ATOM 745 C C . LEU A 1 90 ? -20.950 -4.826 10.895 1.00 81.81 90 LEU A C 1
ATOM 747 O O . LEU A 1 90 ? -21.890 -5.088 11.641 1.00 81.81 90 LEU A O 1
ATOM 751 N N . ARG A 1 91 ? -20.598 -5.615 9.875 1.00 82.44 91 ARG A N 1
ATOM 752 C CA . ARG A 1 91 ? -21.289 -6.869 9.577 1.00 82.44 91 ARG A CA 1
ATOM 753 C C . ARG A 1 91 ? -21.188 -7.828 10.752 1.00 82.44 91 ARG A C 1
ATOM 755 O O . ARG A 1 91 ? -22.216 -8.307 11.205 1.00 82.44 91 ARG A O 1
ATOM 762 N N . ASP A 1 92 ? -19.993 -8.088 11.260 1.00 82.06 92 ASP A N 1
ATOM 763 C CA . ASP A 1 92 ? -19.797 -9.084 12.314 1.00 82.06 92 ASP A CA 1
ATOM 764 C C . ASP A 1 92 ? -20.361 -8.600 13.669 1.00 82.06 92 ASP A C 1
ATOM 766 O O . ASP A 1 92 ? -20.887 -9.397 14.447 1.00 82.06 92 ASP A O 1
ATOM 770 N N . TYR A 1 93 ? -20.347 -7.286 13.923 1.00 74.31 93 TYR A N 1
ATOM 771 C CA . TYR A 1 93 ? -20.923 -6.676 15.125 1.00 74.31 93 TYR A CA 1
ATOM 772 C C . TYR A 1 93 ? -22.447 -6.630 15.120 1.00 74.31 93 TYR A C 1
ATOM 774 O O . TYR A 1 93 ? -23.076 -6.935 16.130 1.00 74.31 93 TYR A O 1
ATOM 782 N N . LEU A 1 94 ? -23.043 -6.219 13.996 1.00 70.44 94 LEU A N 1
ATOM 783 C CA . LEU A 1 94 ? -24.493 -6.064 13.863 1.00 70.44 94 LEU A CA 1
ATOM 784 C C . LEU A 1 94 ? -25.185 -7.385 13.521 1.00 70.44 94 LEU A C 1
ATOM 786 O O . LEU A 1 94 ? -26.357 -7.547 13.851 1.00 70.44 94 LEU A O 1
ATOM 790 N N . ALA A 1 95 ? -24.487 -8.344 12.902 1.00 74.75 95 ALA A N 1
ATOM 791 C CA . ALA A 1 95 ? -25.045 -9.671 12.643 1.00 74.75 95 ALA A CA 1
ATOM 792 C C . ALA A 1 95 ? -25.234 -10.487 13.928 1.00 74.75 95 ALA A C 1
ATOM 794 O O . ALA A 1 95 ? -26.091 -11.369 13.957 1.00 74.75 95 ALA A O 1
ATOM 795 N N . ASN A 1 96 ? -24.466 -10.201 14.987 1.00 78.50 96 ASN A N 1
ATOM 796 C CA . ASN A 1 96 ? -24.639 -10.850 16.279 1.00 78.50 96 ASN A CA 1
ATOM 7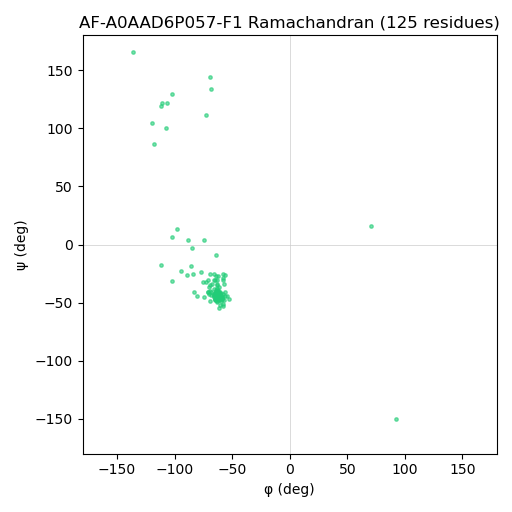97 C C . ASN A 1 96 ? -25.265 -9.880 17.301 1.00 78.50 96 ASN A C 1
ATOM 799 O O . ASN A 1 96 ? -24.546 -9.075 17.901 1.00 78.50 96 ASN A O 1
ATOM 803 N N . PRO A 1 97 ? -26.582 -9.975 17.566 1.00 78.69 97 PRO A N 1
ATOM 804 C CA . PRO A 1 97 ? -27.263 -9.074 18.498 1.00 78.69 97 PRO A CA 1
ATOM 805 C C . PRO A 1 97 ? -26.650 -9.108 19.908 1.00 78.69 97 PRO A C 1
ATOM 807 O O . PRO A 1 97 ? -26.637 -8.091 20.602 1.00 78.69 97 PRO A O 1
ATOM 810 N N . TRP A 1 98 ? -26.061 -10.235 20.318 1.00 80.69 98 TRP A N 1
ATOM 811 C CA . TRP A 1 98 ? -25.381 -10.352 21.608 1.00 80.69 98 TRP A CA 1
ATOM 812 C C . TRP A 1 98 ? -24.098 -9.520 21.673 1.00 80.69 98 TRP A C 1
ATOM 814 O O . TRP A 1 98 ? -23.867 -8.831 22.665 1.00 80.69 98 TRP A O 1
ATOM 824 N N . MET A 1 99 ? -23.299 -9.503 20.605 1.00 80.81 99 MET A N 1
ATOM 825 C CA . MET A 1 99 ? -22.092 -8.669 20.545 1.00 80.81 99 MET A CA 1
ATOM 826 C C . MET A 1 99 ? -22.446 -7.181 20.546 1.00 80.81 99 MET A C 1
ATOM 828 O O . MET A 1 99 ? -21.855 -6.415 21.307 1.00 80.81 99 MET A O 1
ATOM 832 N N . ALA A 1 100 ? -23.465 -6.785 19.777 1.00 79.94 100 ALA A N 1
ATOM 833 C CA . ALA A 1 100 ? -23.952 -5.408 19.770 1.00 79.94 100 ALA A CA 1
ATOM 834 C C . ALA A 1 100 ? -24.369 -4.939 21.178 1.00 79.94 100 ALA A C 1
ATOM 836 O O . ALA A 1 100 ? -23.934 -3.881 21.636 1.00 79.94 100 ALA A O 1
ATOM 837 N N . THR A 1 101 ? -25.153 -5.746 21.904 1.00 85.69 101 THR A N 1
ATOM 838 C CA . THR A 1 101 ? -25.577 -5.404 23.277 1.00 85.69 101 THR A CA 1
ATOM 839 C C . THR A 1 101 ? -24.414 -5.329 24.266 1.00 85.69 101 THR A C 1
ATOM 841 O O . THR A 1 101 ? -24.355 -4.383 25.055 1.00 85.69 101 THR A O 1
ATOM 844 N N . SER A 1 102 ? -23.455 -6.260 24.197 1.00 88.12 102 SER A N 1
ATOM 845 C CA . SER A 1 102 ? -22.264 -6.254 25.059 1.00 88.12 102 SER A CA 1
ATOM 846 C C . SER A 1 102 ? -21.474 -4.955 24.931 1.00 88.12 102 SER A C 1
ATOM 848 O O . SER A 1 102 ? -20.882 -4.473 25.896 1.00 88.12 102 SER A O 1
ATOM 850 N N . VAL A 1 103 ? -21.454 -4.380 23.737 1.00 83.75 103 VAL A N 1
ATOM 851 C CA . VAL A 1 103 ? -20.641 -3.200 23.458 1.00 83.75 103 VAL A CA 1
ATOM 852 C C . VAL A 1 103 ? -21.357 -1.948 23.901 1.00 83.75 103 VAL A C 1
ATOM 854 O O . VAL A 1 103 ? -20.733 -1.081 24.505 1.00 83.75 103 VAL A O 1
ATOM 857 N N . VAL A 1 104 ? -22.666 -1.866 23.665 1.00 87.25 104 VAL A N 1
ATOM 858 C CA . VAL A 1 104 ? -23.488 -0.791 24.230 1.00 87.25 104 VAL A CA 1
ATOM 859 C C . VAL A 1 104 ? -23.320 -0.761 25.750 1.00 87.25 104 VAL A C 1
ATOM 861 O O . VAL A 1 104 ? -23.071 0.303 26.314 1.00 87.25 104 VAL A O 1
ATOM 864 N N . ALA A 1 105 ? -23.355 -1.924 26.405 1.00 92.75 105 ALA A N 1
ATOM 865 C CA . ALA A 1 105 ? -23.094 -2.023 27.837 1.00 92.75 105 ALA A CA 1
ATOM 866 C C . ALA A 1 105 ? -21.680 -1.537 28.212 1.00 92.75 105 ALA A C 1
ATOM 868 O O . ALA A 1 105 ? -21.539 -0.739 29.137 1.00 92.75 105 ALA A O 1
ATOM 869 N N . ALA A 1 106 ? -20.641 -1.949 27.478 1.00 93.25 106 ALA A N 1
ATOM 870 C CA . ALA A 1 106 ? -19.267 -1.502 27.720 1.00 93.25 106 ALA A CA 1
ATOM 871 C C . ALA A 1 106 ? -19.096 0.021 27.558 1.00 93.25 106 ALA A C 1
ATOM 873 O O . ALA A 1 106 ? -18.422 0.647 28.375 1.00 93.25 106 ALA A O 1
ATOM 874 N N . ILE A 1 107 ? -19.739 0.631 26.556 1.00 90.69 107 ILE A N 1
ATOM 875 C CA . ILE A 1 107 ? -19.734 2.088 26.344 1.00 90.69 107 ILE A CA 1
ATOM 876 C C . ILE A 1 107 ? -20.403 2.801 27.522 1.00 90.69 107 ILE A C 1
ATOM 878 O O . ILE A 1 107 ? -19.845 3.762 28.051 1.00 90.69 107 ILE A O 1
ATOM 882 N N . ILE A 1 108 ? -21.568 2.318 27.969 1.00 94.19 108 ILE A N 1
ATOM 883 C CA . ILE A 1 108 ? -22.272 2.882 29.130 1.00 94.19 108 ILE A CA 1
ATOM 884 C C . ILE A 1 108 ? -21.384 2.811 30.377 1.00 94.19 108 ILE A C 1
ATOM 886 O O . ILE A 1 108 ? -21.247 3.806 31.088 1.00 94.19 108 ILE A O 1
ATOM 890 N N . LEU A 1 109 ? -20.741 1.665 30.619 1.00 95.69 109 LEU A N 1
ATOM 891 C CA . LEU A 1 109 ? -19.824 1.485 31.746 1.00 95.69 109 LEU A CA 1
ATOM 892 C C . LEU A 1 109 ? -18.613 2.421 31.662 1.00 95.69 109 LEU A C 1
ATOM 894 O O . LEU A 1 109 ? -18.221 2.998 32.675 1.00 95.69 109 LEU A O 1
ATOM 898 N N . LEU A 1 110 ? -18.046 2.624 30.472 1.00 93.56 110 LEU A N 1
ATOM 899 C CA . LEU A 1 110 ? -16.947 3.567 30.246 1.00 93.56 110 LEU A CA 1
ATOM 900 C C . LEU A 1 110 ? -17.351 5.007 30.568 1.00 93.56 110 LEU A C 1
ATOM 902 O O . LEU A 1 110 ? -16.622 5.706 31.275 1.00 93.56 110 LEU A O 1
ATOM 906 N N . VAL A 1 111 ? -18.522 5.445 30.100 1.00 93.94 111 VAL A N 1
ATOM 907 C CA . VAL A 1 111 ? -19.052 6.785 30.399 1.00 93.94 111 VAL A CA 1
ATOM 908 C C . VAL A 1 111 ? -19.304 6.936 31.897 1.00 93.94 111 VAL A C 1
ATOM 910 O O . VAL A 1 111 ? -18.862 7.918 32.494 1.00 93.94 111 VAL A O 1
ATOM 913 N N . ALA A 1 112 ? -19.950 5.948 32.519 1.00 93.56 112 ALA A N 1
ATOM 914 C CA . ALA A 1 112 ? -20.211 5.953 33.954 1.00 93.56 112 ALA A CA 1
ATOM 915 C C . ALA A 1 112 ? -18.909 6.038 34.764 1.00 93.56 112 ALA A C 1
ATOM 917 O O . ALA A 1 112 ? -18.792 6.884 35.647 1.00 93.56 112 ALA A O 1
ATOM 918 N N . THR A 1 113 ? -17.904 5.231 34.413 1.00 94.06 113 THR A N 1
ATOM 919 C CA . THR A 1 113 ? -16.593 5.218 35.083 1.00 94.06 113 THR A CA 1
ATOM 920 C C . THR A 1 113 ? -15.859 6.544 34.903 1.00 94.06 113 THR A C 1
ATOM 922 O O . THR A 1 113 ? -15.249 7.050 35.844 1.00 94.06 113 THR A O 1
ATOM 925 N N . SER A 1 114 ? -15.942 7.142 33.713 1.00 89.94 114 SER A N 1
ATOM 926 C CA . SER A 1 114 ? -15.327 8.443 33.424 1.00 89.94 114 SER A CA 1
ATOM 927 C C . SER A 1 114 ? -15.949 9.543 34.282 1.00 89.94 114 SER A C 1
ATOM 929 O O . SER A 1 114 ? -15.230 10.286 34.946 1.00 89.94 114 SER A O 1
ATOM 931 N N . LEU A 1 115 ? -17.284 9.601 34.332 1.00 93.25 115 LEU A N 1
ATOM 932 C CA . LEU A 1 115 ? -18.009 10.537 35.192 1.00 93.25 115 LEU A CA 1
ATOM 933 C C . LEU A 1 115 ? -17.653 10.316 36.661 1.00 93.25 115 LEU A C 1
ATOM 935 O O . LEU A 1 115 ? -17.302 11.268 37.352 1.00 93.25 115 LEU A O 1
ATOM 939 N N . GLN A 1 116 ? -17.689 9.067 37.125 1.00 89.56 116 GLN A N 1
ATOM 940 C CA . GLN A 1 116 ? -17.368 8.719 38.505 1.00 89.56 116 GLN A CA 1
ATOM 941 C C . GLN A 1 116 ? -15.943 9.147 38.873 1.00 89.56 116 GLN A C 1
ATOM 943 O O . GLN A 1 116 ? -15.748 9.769 39.910 1.00 89.56 116 GLN A O 1
ATOM 948 N N . THR A 1 117 ? -14.970 8.901 37.996 1.00 92.19 117 THR A N 1
ATOM 949 C CA . THR A 1 117 ? -13.573 9.316 38.190 1.00 92.19 117 THR A CA 1
ATOM 950 C C . THR A 1 117 ? -13.457 10.836 38.289 1.00 92.19 117 THR A C 1
ATOM 952 O O . THR A 1 117 ? -12.818 11.339 39.211 1.00 92.19 117 THR A O 1
ATOM 955 N N . VAL A 1 118 ? -14.114 11.582 37.393 1.00 92.50 118 VAL A N 1
ATOM 956 C CA . VAL A 1 118 ? -14.114 13.054 37.424 1.00 92.50 118 VAL A CA 1
ATOM 957 C C . VAL A 1 118 ? -14.729 13.575 38.722 1.00 92.50 118 VAL A C 1
ATOM 959 O O . VAL A 1 118 ? -14.116 14.412 39.381 1.00 92.50 118 VAL A O 1
ATOM 962 N N . TYR A 1 119 ? -15.896 13.062 39.124 1.00 88.94 119 TYR A N 1
ATOM 963 C CA . TYR A 1 119 ? -16.550 13.466 40.371 1.00 88.94 119 TYR A CA 1
ATOM 964 C C . TYR A 1 119 ? -15.718 13.111 41.605 1.00 88.94 119 TYR A C 1
ATOM 966 O O . TYR A 1 119 ? -15.588 13.946 42.499 1.00 88.94 119 TYR A O 1
ATOM 974 N N . SER A 1 120 ? -15.118 11.919 41.652 1.00 87.69 120 SER A N 1
ATOM 975 C CA . SER A 1 120 ? -14.236 11.513 42.748 1.00 87.69 120 SER A CA 1
ATOM 976 C C . SER A 1 120 ? -13.029 12.442 42.873 1.00 87.69 120 SER A C 1
ATOM 978 O O . SER A 1 120 ? -12.744 12.913 43.972 1.00 87.69 120 SER A O 1
ATOM 980 N N . VAL A 1 121 ? -12.368 12.778 41.762 1.00 89.06 121 VAL A N 1
ATOM 981 C CA . VAL A 1 121 ? -11.230 13.710 41.761 1.00 89.06 121 VAL A CA 1
ATOM 982 C C . VAL A 1 121 ? -11.663 15.111 42.203 1.00 89.06 121 VAL A C 1
ATOM 984 O O . VAL A 1 121 ? -11.031 15.694 43.078 1.00 89.06 121 VAL A O 1
ATOM 987 N N . LEU A 1 122 ? -12.768 15.641 41.672 1.00 84.94 122 LEU A N 1
ATOM 988 C CA . LEU A 1 122 ? -13.291 16.955 42.072 1.00 84.94 122 LEU A CA 1
ATOM 989 C C . LEU A 1 122 ? -13.664 17.006 43.558 1.00 84.94 122 LEU A C 1
ATOM 991 O O . LEU A 1 122 ? -13.345 17.983 44.230 1.00 84.94 122 LEU A O 1
ATOM 995 N N . SER A 1 123 ? -14.292 15.951 44.083 1.00 80.56 123 SER A N 1
ATOM 996 C CA . SER A 1 123 ? -14.647 15.857 45.504 1.00 80.56 123 SER A CA 1
ATOM 997 C C . SER A 1 123 ? -13.426 15.792 46.424 1.00 80.56 123 SER A C 1
ATOM 999 O O . SER A 1 123 ? -13.483 16.300 47.536 1.00 80.56 123 SER A O 1
ATOM 1001 N N . TYR A 1 124 ? -12.314 15.226 45.947 1.00 79.94 124 TYR A N 1
ATOM 1002 C CA . TYR A 1 124 ? -11.059 15.147 46.692 1.00 79.94 124 TYR A CA 1
ATOM 1003 C C . TYR A 1 124 ? -10.349 16.505 46.796 1.00 79.94 124 TYR A C 1
ATOM 1005 O O . TYR A 1 124 ? -9.703 16.780 47.797 1.00 79.94 124 TYR A O 1
ATOM 1013 N N . TYR A 1 125 ? -10.480 17.365 45.781 1.00 71.62 125 TYR A N 1
ATOM 1014 C CA . TYR A 1 125 ? -9.880 18.707 45.783 1.00 71.62 125 TYR A CA 1
ATOM 1015 C C . TYR A 1 125 ? -10.735 19.781 46.473 1.00 71.62 125 TYR A C 1
ATOM 1017 O O . TYR A 1 125 ? -10.209 20.842 46.800 1.00 71.62 125 TYR A O 1
ATOM 1025 N N . HIS A 1 126 ? -12.037 19.543 46.664 1.00 62.06 126 HIS A N 1
ATOM 1026 C CA . HIS A 1 126 ? -12.964 20.487 47.308 1.00 62.06 126 HIS A CA 1
ATOM 1027 C C . HIS A 1 126 ? -13.295 20.133 48.772 1.00 62.06 126 HIS A C 1
ATOM 1029 O O . HIS A 1 126 ? -14.175 20.769 49.357 1.00 62.06 126 HIS A O 1
ATOM 1035 N N . GLY A 1 127 ? -12.630 19.119 49.336 1.00 50.88 127 GLY A N 1
ATOM 1036 C CA . GLY A 1 127 ? -12.744 18.680 50.731 1.00 50.88 127 GLY A CA 1
ATOM 1037 C C . GLY A 1 127 ? -11.538 19.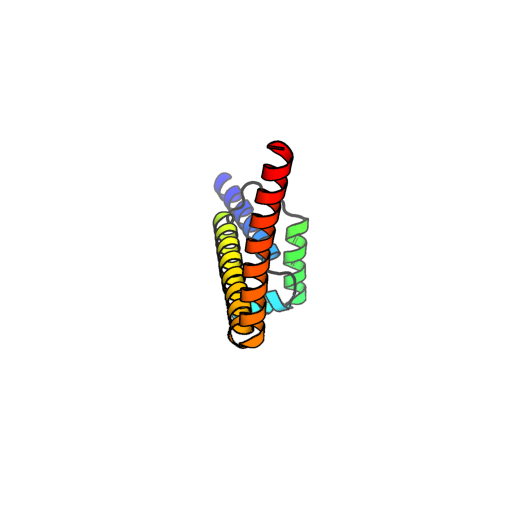054 51.579 1.00 50.88 127 GLY A C 1
ATOM 1038 O O . GLY A 1 127 ? -10.453 19.283 51.002 1.00 50.88 127 GLY A O 1
#

Secondary structure (DSSP, 8-state):
-HHHHHHHHHHHHHHHHHHHHH-SSHHHHHHHHHTTSS-TTS--HHHHHHHHHHHHHH---SS-TTHHHHHHHHHHHHHHHHHHHHHHHHHHHHH-HHHHHHHHHHHHHHHHHHHHHHHHHHHHH--